Protein AF-A0A3C1F199-F1 (afdb_monomer_lite)

Foldseek 3Di:
DDDDDPVRLQVVQWDADDPVLQVVQVVLVCFFLPPVVRDTDRQWTWGADPNQIKIKGADPFDIDIDSDSVVRSVCSVPPHVVVD

Radius of gyration: 12.73 Å; chains: 1; bounding box: 33×26×31 Å

Secondary structure (DSSP, 8-state):
-----HHHHHHHTEEPPPHHHHHHHHHTT-EES-SGGG--EESEEEEEETTEEEEEEE-SS-EEEESSHHHHHHHHHHTGGGG-

Sequence (84 aa):
MAKKSHFQVLKENKKPLSKAERDVVMKAKAVWHHGPNGEKTPAVWKSEINGKPVYVTNTHRAYQDAPTVKGAISKFHKTIKGTA

Structure (mmCIF, N/CA/C/O backbone):
data_AF-A0A3C1F199-F1
#
_entry.id   AF-A0A3C1F199-F1
#
loop_
_atom_site.group_PDB
_atom_site.id
_atom_site.type_symbol
_atom_site.label_atom_id
_atom_site.label_alt_id
_atom_site.label_comp_id
_atom_site.label_asym_id
_atom_site.label_entity_id
_atom_site.label_seq_id
_atom_site.pdbx_PDB_ins_code
_atom_site.Cartn_x
_atom_site.Cartn_y
_atom_site.Cartn_z
_atom_site.occupancy
_atom_site.B_iso_or_equiv
_atom_site.auth_seq_id
_atom_site.auth_comp_id
_atom_site.auth_asym_id
_atom_site.auth_atom_id
_atom_site.pdbx_PDB_model_num
ATOM 1 N N . MET A 1 1 ? -17.397 20.083 16.768 1.00 53.00 1 MET A N 1
ATOM 2 C CA . MET A 1 1 ? -16.151 19.718 16.051 1.00 53.00 1 MET A CA 1
ATOM 3 C C . MET A 1 1 ? -16.526 19.202 14.670 1.00 53.00 1 MET A C 1
ATOM 5 O O . MET A 1 1 ? -17.436 18.387 14.587 1.00 53.00 1 MET A O 1
ATOM 9 N N . ALA A 1 2 ? -15.894 19.685 13.597 1.00 68.50 2 ALA A N 1
ATOM 10 C CA . ALA A 1 2 ? -16.165 19.181 12.249 1.00 68.50 2 ALA A CA 1
ATOM 11 C C . ALA A 1 2 ? -15.725 17.710 12.130 1.00 68.50 2 ALA A C 1
ATOM 13 O O . ALA A 1 2 ? -14.640 17.341 12.584 1.00 68.50 2 ALA A O 1
ATOM 14 N N . LYS A 1 3 ? -16.575 16.862 11.541 1.00 86.31 3 LYS A N 1
ATOM 15 C CA . LYS A 1 3 ? -16.276 15.442 11.328 1.00 86.31 3 LYS A CA 1
ATOM 16 C C . LYS A 1 3 ? -15.172 15.320 10.273 1.00 86.31 3 LYS A C 1
ATOM 18 O O . LYS A 1 3 ? -15.373 15.709 9.126 1.00 86.31 3 LYS A O 1
ATOM 23 N N . LYS A 1 4 ? -14.008 14.795 10.663 1.00 91.62 4 LYS A N 1
ATOM 24 C CA . LYS A 1 4 ? -12.893 14.541 9.738 1.00 91.62 4 LYS A CA 1
ATOM 25 C C . LYS A 1 4 ? -13.286 13.469 8.720 1.00 91.62 4 LYS A C 1
ATOM 27 O O . LYS A 1 4 ? -13.967 12.501 9.060 1.00 91.62 4 LYS A O 1
ATOM 32 N N . SER A 1 5 ? -12.834 13.627 7.480 1.00 95.19 5 SER A N 1
ATOM 33 C CA . SER A 1 5 ? -12.955 12.578 6.464 1.00 95.19 5 SER A CA 1
ATOM 34 C C . SER A 1 5 ? -12.077 11.376 6.816 1.00 95.19 5 SER A C 1
ATOM 36 O O . SER A 1 5 ? -11.045 11.515 7.478 1.00 95.19 5 SER A O 1
ATOM 38 N N . HIS A 1 6 ? -12.443 10.196 6.311 1.00 94.75 6 HIS A N 1
ATOM 39 C CA . HIS A 1 6 ? -11.657 8.970 6.499 1.00 94.75 6 HIS A CA 1
ATOM 40 C C . HIS A 1 6 ? -10.192 9.151 6.074 1.00 94.75 6 HIS A C 1
ATOM 42 O O . HIS A 1 6 ? -9.269 8.804 6.804 1.00 94.75 6 HIS A O 1
ATOM 48 N N . PHE A 1 7 ? -9.957 9.796 4.930 1.00 95.69 7 PHE A N 1
ATOM 49 C CA . PHE A 1 7 ? -8.604 10.049 4.438 1.00 95.69 7 PHE A CA 1
ATOM 50 C C . PHE A 1 7 ? -7.794 11.005 5.325 1.00 95.69 7 PHE A C 1
ATOM 52 O O . PHE A 1 7 ? -6.591 10.805 5.499 1.00 95.69 7 PHE A O 1
ATOM 59 N N . GLN A 1 8 ? -8.433 12.027 5.906 1.00 95.94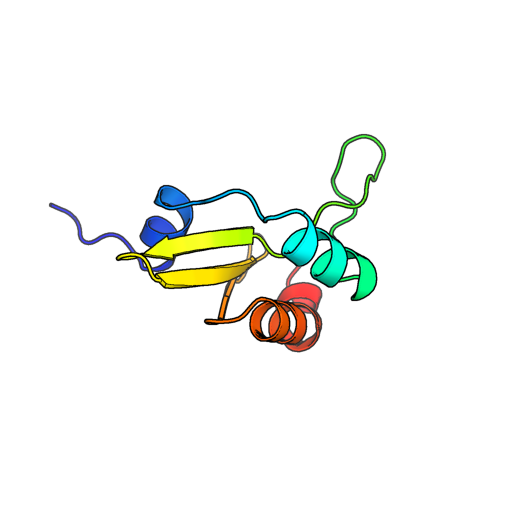 8 GLN A N 1
ATOM 60 C CA . GLN A 1 8 ? -7.777 12.915 6.873 1.00 95.94 8 GLN A CA 1
ATOM 61 C C . GLN A 1 8 ? -7.363 12.143 8.126 1.00 95.94 8 GLN A C 1
ATOM 63 O O . GLN A 1 8 ? -6.215 12.256 8.547 1.00 95.94 8 GLN A O 1
ATOM 68 N N . VAL A 1 9 ? -8.248 11.293 8.654 1.00 96.06 9 VAL A N 1
ATOM 69 C CA . VAL A 1 9 ? -7.939 10.429 9.802 1.00 96.06 9 VAL A CA 1
ATOM 70 C C . VAL A 1 9 ? -6.737 9.527 9.500 1.00 96.06 9 VAL A C 1
ATOM 72 O O . VAL A 1 9 ? -5.811 9.442 10.306 1.00 96.06 9 VAL A O 1
ATOM 75 N N . LEU A 1 10 ? -6.689 8.912 8.314 1.00 96.75 10 LEU A N 1
ATOM 76 C CA . LEU A 1 10 ? -5.555 8.078 7.906 1.00 96.75 10 LEU A CA 1
ATOM 77 C C . LEU A 1 10 ? -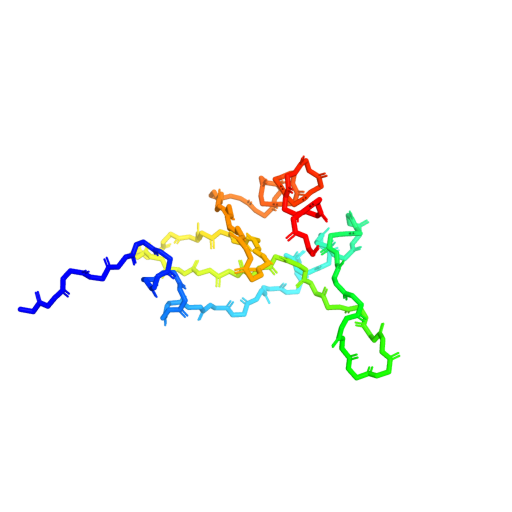4.244 8.874 7.811 1.00 96.75 10 LEU A C 1
ATOM 79 O O . LEU A 1 10 ? -3.196 8.383 8.234 1.00 96.75 10 LEU A O 1
ATOM 83 N N . LYS A 1 11 ? -4.291 10.095 7.262 1.00 95.94 11 LYS A N 1
ATOM 84 C CA . LYS A 1 11 ? -3.120 10.976 7.126 1.00 95.94 11 LYS A CA 1
ATOM 85 C C . LYS A 1 11 ? -2.549 11.411 8.473 1.00 95.94 11 LYS A C 1
ATOM 87 O O . LYS A 1 11 ? -1.331 11.435 8.616 1.00 95.94 11 LYS A O 1
ATOM 92 N N . GLU A 1 12 ? -3.407 11.750 9.428 1.00 96.06 12 GLU A N 1
ATOM 93 C CA . GLU A 1 12 ? -2.994 12.184 10.767 1.00 96.06 12 GLU A CA 1
ATOM 94 C C . GLU A 1 12 ? -2.347 11.052 11.572 1.00 96.06 12 GLU A C 1
ATOM 96 O O . GLU A 1 12 ? -1.438 11.296 12.357 1.00 96.06 12 GLU A O 1
ATOM 101 N N . ASN A 1 13 ? -2.756 9.806 11.329 1.00 96.88 13 ASN A N 1
ATOM 102 C CA . ASN A 1 13 ? -2.252 8.627 12.036 1.00 96.88 13 ASN A CA 1
ATOM 103 C C . ASN A 1 13 ? -1.168 7.868 11.252 1.00 96.88 13 ASN A C 1
ATOM 105 O O . ASN A 1 13 ? -0.991 6.659 11.423 1.00 96.88 13 ASN A O 1
ATOM 109 N N . LYS A 1 14 ? -0.448 8.556 10.356 1.00 97.00 14 LYS A N 1
ATOM 110 C CA . LYS A 1 14 ? 0.623 7.946 9.562 1.00 97.00 14 LYS A CA 1
ATOM 111 C C . LYS A 1 14 ? 1.709 7.343 10.448 1.00 97.00 14 LYS A C 1
ATOM 113 O O . LYS A 1 14 ? 2.189 7.959 11.396 1.00 97.00 14 LYS A O 1
ATOM 118 N N . LYS A 1 15 ? 2.149 6.147 10.069 1.00 96.88 15 LYS A N 1
ATOM 119 C CA . LYS A 1 15 ? 3.277 5.437 10.666 1.00 96.88 15 LYS A CA 1
ATOM 120 C C . LYS A 1 15 ? 4.285 5.066 9.577 1.00 96.88 15 LYS A C 1
ATOM 122 O O . LYS A 1 15 ? 3.887 4.800 8.437 1.00 96.88 15 LYS A O 1
ATOM 127 N N . PRO A 1 16 ? 5.588 5.041 9.898 1.00 96.19 16 PRO A N 1
ATOM 128 C CA . PRO A 1 16 ? 6.582 4.524 8.972 1.00 96.19 16 PRO A CA 1
ATOM 129 C C . PRO A 1 16 ? 6.297 3.049 8.667 1.00 96.19 16 PRO A C 1
ATOM 131 O O . PRO A 1 16 ? 5.856 2.293 9.534 1.00 96.19 16 PRO A O 1
ATOM 134 N N . LEU A 1 17 ? 6.554 2.641 7.423 1.00 96.06 17 LEU A N 1
ATOM 135 C CA . LEU A 1 17 ? 6.591 1.221 7.084 1.00 96.06 17 LEU A CA 1
ATOM 136 C C . LEU A 1 17 ? 7.764 0.566 7.811 1.00 96.06 17 LEU A C 1
ATOM 138 O O . LEU A 1 17 ? 8.861 1.129 7.864 1.00 96.06 17 LEU A O 1
ATOM 142 N N . SER A 1 18 ? 7.555 -0.648 8.309 1.00 96.69 18 SER A N 1
ATOM 143 C CA . SER A 1 18 ? 8.663 -1.488 8.751 1.00 96.69 18 SER A CA 1
ATOM 144 C C . SER A 1 18 ? 9.558 -1.849 7.562 1.00 96.69 18 SER A C 1
ATOM 146 O O . SER A 1 18 ? 9.140 -1.789 6.400 1.00 96.69 18 SER A O 1
ATOM 148 N N . LYS A 1 19 ? 10.794 -2.278 7.839 1.00 97.00 19 LYS A N 1
ATOM 149 C CA . LYS A 1 19 ? 11.720 -2.721 6.789 1.00 97.00 19 LYS A CA 1
ATOM 150 C C . LYS A 1 19 ? 11.106 -3.826 5.919 1.00 97.00 19 LYS A C 1
ATOM 152 O O . LYS A 1 19 ? 11.142 -3.727 4.700 1.00 97.00 19 LYS A O 1
ATOM 157 N N . ALA A 1 20 ? 10.472 -4.823 6.538 1.00 96.75 20 ALA A N 1
ATOM 158 C CA . ALA A 1 20 ? 9.831 -5.923 5.821 1.00 96.75 20 ALA A CA 1
ATOM 159 C C . ALA A 1 20 ? 8.663 -5.447 4.938 1.00 96.75 20 ALA A C 1
ATOM 161 O O . ALA A 1 20 ? 8.542 -5.869 3.790 1.00 96.75 20 ALA A O 1
ATOM 162 N N . GLU A 1 21 ? 7.818 -4.540 5.439 1.00 97.31 21 GLU A N 1
ATOM 163 C CA . GLU A 1 21 ? 6.716 -3.969 4.653 1.00 97.31 21 GLU A CA 1
ATOM 164 C C . GLU A 1 21 ? 7.249 -3.164 3.462 1.00 97.31 21 GLU A C 1
ATOM 166 O O . GLU A 1 21 ? 6.764 -3.321 2.340 1.00 97.31 21 GLU A O 1
ATOM 171 N N . ARG A 1 22 ? 8.280 -2.340 3.691 1.00 96.56 22 ARG A N 1
ATOM 172 C CA . ARG A 1 22 ? 8.946 -1.570 2.639 1.00 96.56 22 ARG A CA 1
ATOM 173 C C . ARG A 1 22 ? 9.549 -2.492 1.582 1.00 96.56 22 ARG A C 1
ATOM 175 O O . ARG A 1 22 ? 9.282 -2.287 0.402 1.00 96.56 22 ARG A O 1
ATOM 182 N N . ASP A 1 23 ? 10.283 -3.526 1.985 1.00 96.56 23 ASP A N 1
ATOM 183 C CA . ASP A 1 23 ? 10.906 -4.491 1.071 1.00 96.56 23 ASP A CA 1
ATOM 184 C C . ASP A 1 23 ? 9.849 -5.177 0.181 1.00 96.56 23 ASP A C 1
ATOM 186 O O . ASP A 1 23 ? 10.049 -5.324 -1.026 1.00 96.56 23 ASP A O 1
ATOM 190 N N . VAL A 1 24 ? 8.673 -5.509 0.732 1.00 97.62 24 VAL A N 1
ATOM 191 C CA . VAL A 1 24 ? 7.544 -6.074 -0.032 1.00 97.62 24 VAL A CA 1
ATOM 192 C C . VAL A 1 24 ? 7.001 -5.086 -1.072 1.00 97.62 24 VAL A C 1
ATOM 194 O O . VAL A 1 24 ? 6.783 -5.475 -2.222 1.00 97.62 24 VAL A O 1
ATOM 197 N N . VAL A 1 25 ? 6.808 -3.815 -0.706 1.00 97.62 25 VAL A N 1
ATOM 198 C CA . VAL A 1 25 ? 6.329 -2.765 -1.628 1.00 97.62 25 VAL A CA 1
ATOM 199 C C . VAL A 1 25 ? 7.326 -2.536 -2.767 1.00 97.62 25 VAL A C 1
ATOM 201 O O . VAL A 1 25 ? 6.939 -2.512 -3.940 1.00 97.62 25 VAL A O 1
ATOM 204 N N . MET A 1 26 ? 8.614 -2.432 -2.432 1.00 96.62 26 MET A N 1
ATOM 205 C CA . MET A 1 26 ? 9.688 -2.215 -3.403 1.00 96.62 26 MET A CA 1
ATOM 206 C C . MET A 1 26 ? 9.834 -3.414 -4.351 1.00 96.62 26 MET A C 1
ATOM 208 O O . MET A 1 26 ? 9.883 -3.227 -5.568 1.00 96.62 26 MET A O 1
ATOM 212 N N . LYS A 1 27 ? 9.818 -4.651 -3.827 1.00 96.88 27 LYS A N 1
ATOM 213 C CA . LYS A 1 27 ? 9.877 -5.887 -4.632 1.00 96.88 27 LYS A CA 1
ATOM 214 C C . LYS A 1 27 ? 8.689 -6.009 -5.588 1.00 96.88 27 LYS A C 1
ATOM 216 O O . LYS A 1 27 ? 8.856 -6.448 -6.722 1.00 96.88 27 LYS A O 1
ATOM 221 N N . ALA A 1 28 ? 7.504 -5.571 -5.162 1.00 97.31 28 ALA A N 1
ATOM 222 C CA . ALA A 1 28 ? 6.299 -5.557 -5.988 1.00 97.31 28 ALA A CA 1
ATOM 223 C C . ALA A 1 28 ? 6.249 -4.401 -7.006 1.00 97.31 28 ALA A C 1
ATOM 225 O O . ALA A 1 28 ? 5.238 -4.242 -7.693 1.00 97.31 28 ALA A O 1
ATOM 226 N N . LYS A 1 29 ? 7.303 -3.574 -7.096 1.00 96.56 29 LYS A N 1
ATOM 227 C CA . LYS A 1 29 ? 7.375 -2.387 -7.966 1.00 96.56 29 LYS A CA 1
ATOM 228 C C . LYS A 1 29 ? 6.202 -1.416 -7.755 1.00 96.56 29 LYS A C 1
ATOM 230 O O . LYS A 1 29 ? 5.813 -0.701 -8.677 1.00 96.56 29 LYS A O 1
ATOM 235 N N . ALA A 1 30 ? 5.632 -1.387 -6.549 1.00 96.81 30 ALA A N 1
ATOM 236 C CA . ALA A 1 30 ? 4.603 -0.427 -6.164 1.00 96.81 30 ALA A CA 1
ATOM 237 C C . ALA A 1 30 ? 5.276 0.861 -5.674 1.00 96.81 30 ALA A C 1
ATOM 239 O O . ALA A 1 30 ? 5.317 1.147 -4.478 1.00 96.81 30 ALA A O 1
ATOM 240 N N . VAL A 1 31 ? 5.884 1.595 -6.607 1.00 96.56 31 VAL A N 1
ATOM 241 C CA . VAL A 1 31 ? 6.752 2.745 -6.322 1.00 96.56 31 VAL A CA 1
ATOM 242 C C . VAL A 1 31 ? 6.394 3.953 -7.179 1.00 96.56 31 VAL A C 1
ATOM 244 O O . VAL A 1 31 ? 5.964 3.807 -8.324 1.00 96.56 31 VAL A O 1
ATOM 247 N N . TRP A 1 32 ? 6.635 5.140 -6.633 1.00 93.62 32 TRP A N 1
ATOM 248 C CA . TRP A 1 32 ? 6.647 6.403 -7.362 1.00 93.62 32 TRP A CA 1
ATOM 249 C C . TRP A 1 32 ? 8.088 6.834 -7.636 1.00 93.62 32 TRP A C 1
ATOM 251 O O . TRP A 1 32 ? 8.968 6.599 -6.811 1.00 93.62 32 TRP A O 1
ATOM 261 N N . HIS A 1 33 ? 8.327 7.490 -8.771 1.00 90.69 33 HIS A N 1
ATOM 262 C CA . HIS A 1 33 ? 9.651 7.990 -9.177 1.00 90.69 33 HIS A CA 1
ATOM 263 C C . HIS A 1 33 ? 9.734 9.511 -8.994 1.00 90.69 33 HIS A C 1
ATOM 265 O O . HIS A 1 33 ? 10.206 10.229 -9.866 1.00 90.69 33 HIS A O 1
ATOM 271 N N . HIS A 1 34 ? 9.160 10.012 -7.896 1.00 82.06 34 HIS A N 1
ATOM 272 C CA . HIS A 1 34 ? 9.062 11.448 -7.599 1.00 82.06 34 HIS A CA 1
ATOM 273 C C . HIS A 1 34 ? 10.002 11.868 -6.457 1.00 82.06 34 HIS A C 1
ATOM 275 O O . HIS A 1 34 ? 9.884 12.978 -5.944 1.00 82.06 34 HIS A O 1
ATOM 281 N N . GLY A 1 35 ? 10.893 10.977 -6.004 1.00 76.31 35 GLY A N 1
ATOM 282 C CA . GLY A 1 35 ? 11.944 11.360 -5.065 1.00 76.31 35 GLY A CA 1
ATOM 283 C C . GLY A 1 35 ? 12.955 12.316 -5.714 1.00 76.31 35 GLY A C 1
ATOM 284 O O . GLY A 1 35 ? 12.951 12.464 -6.942 1.00 76.31 35 GLY A O 1
ATOM 285 N N . PRO A 1 36 ? 13.841 12.946 -4.919 1.00 82.19 36 PRO A N 1
ATOM 286 C CA . PRO A 1 36 ? 14.980 13.690 -5.452 1.00 82.19 36 PRO A CA 1
ATOM 287 C C . PRO A 1 36 ? 15.699 12.846 -6.512 1.00 82.19 36 PRO A C 1
ATOM 289 O O . PRO A 1 36 ? 15.922 11.657 -6.304 1.00 82.19 36 PRO A O 1
ATOM 292 N N . ASN A 1 37 ? 15.988 13.422 -7.679 1.00 86.44 37 ASN A N 1
ATOM 293 C CA . ASN A 1 37 ? 16.630 12.723 -8.804 1.00 86.44 37 ASN A CA 1
ATOM 294 C C . ASN A 1 37 ? 15.872 11.488 -9.345 1.00 86.44 37 ASN A C 1
ATOM 296 O O . ASN A 1 37 ? 16.481 10.587 -9.920 1.00 86.44 37 ASN A O 1
ATOM 300 N N . GLY A 1 38 ? 14.547 11.419 -9.176 1.00 84.12 38 GLY A N 1
ATOM 301 C CA . GLY A 1 38 ? 13.741 10.298 -9.673 1.00 84.12 38 GLY A CA 1
ATOM 302 C C . GLY A 1 38 ? 13.825 9.042 -8.802 1.00 84.12 38 GLY A C 1
ATOM 303 O O . GLY A 1 38 ? 13.46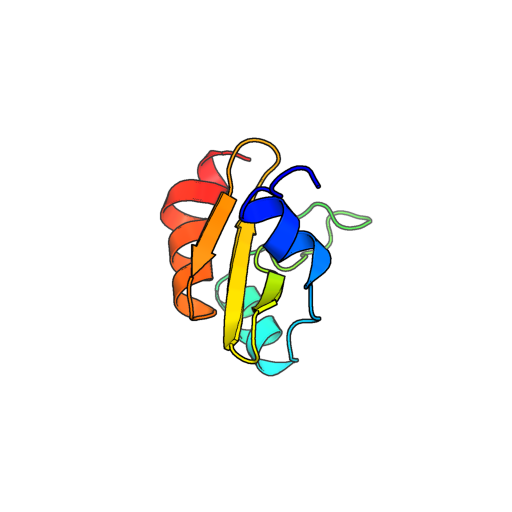6 7.947 -9.248 1.00 84.12 38 GLY A O 1
ATOM 304 N N . GLU A 1 39 ? 14.289 9.182 -7.556 1.00 89.81 39 GLU A N 1
ATOM 305 C CA . GLU A 1 39 ? 14.386 8.070 -6.619 1.00 89.81 39 GLU A CA 1
ATOM 306 C C . GLU A 1 39 ? 13.043 7.358 -6.410 1.00 89.81 39 GLU A C 1
ATOM 308 O O . GLU A 1 39 ? 11.969 7.965 -6.297 1.00 89.81 39 GLU A O 1
ATOM 313 N N . LYS A 1 40 ? 13.127 6.025 -6.323 1.00 92.62 40 LYS A N 1
ATOM 314 C CA . LYS A 1 40 ? 11.980 5.155 -6.072 1.00 92.62 40 LYS A CA 1
ATOM 315 C C . LYS A 1 40 ? 11.539 5.290 -4.625 1.00 92.62 40 LYS A C 1
ATOM 317 O O . LYS A 1 40 ? 12.223 4.847 -3.702 1.00 92.62 40 LYS A O 1
ATOM 322 N N . THR A 1 41 ? 10.340 5.813 -4.443 1.00 92.81 41 THR A N 1
ATOM 323 C CA . THR A 1 41 ? 9.678 5.904 -3.145 1.00 92.81 41 THR A CA 1
ATOM 324 C C . THR A 1 41 ? 8.511 4.917 -3.084 1.00 92.81 41 THR A C 1
ATOM 326 O O . THR A 1 41 ? 7.832 4.711 -4.092 1.00 92.81 41 THR A O 1
ATOM 329 N N . PRO A 1 42 ? 8.258 4.266 -1.935 1.00 96.06 42 PRO A N 1
ATOM 330 C CA . PRO A 1 42 ? 7.097 3.394 -1.774 1.00 96.06 42 PRO A CA 1
ATOM 331 C C . PRO A 1 42 ? 5.789 4.135 -2.097 1.00 96.06 42 PRO A C 1
ATOM 333 O O . PRO A 1 42 ? 5.513 5.186 -1.525 1.00 96.06 42 PRO A O 1
ATOM 336 N N . ALA A 1 43 ? 4.956 3.571 -2.978 1.00 96.69 43 ALA A N 1
ATOM 337 C CA . ALA A 1 43 ? 3.640 4.134 -3.312 1.00 96.69 43 ALA A CA 1
ATOM 338 C C . ALA A 1 43 ? 2.550 3.795 -2.280 1.00 96.69 43 ALA A C 1
ATOM 340 O O . ALA A 1 43 ? 1.411 4.263 -2.379 1.00 96.69 43 ALA A O 1
ATOM 341 N N . VAL A 1 44 ? 2.900 2.953 -1.308 1.00 97.62 44 VAL A N 1
ATOM 342 C CA . VAL A 1 44 ? 2.069 2.568 -0.171 1.00 97.62 44 VAL A CA 1
ATOM 343 C C . VAL A 1 44 ? 2.655 3.201 1.083 1.00 97.62 44 VAL A C 1
ATOM 345 O O . VAL A 1 44 ? 3.866 3.173 1.290 1.00 97.62 44 VAL A O 1
ATOM 348 N N . T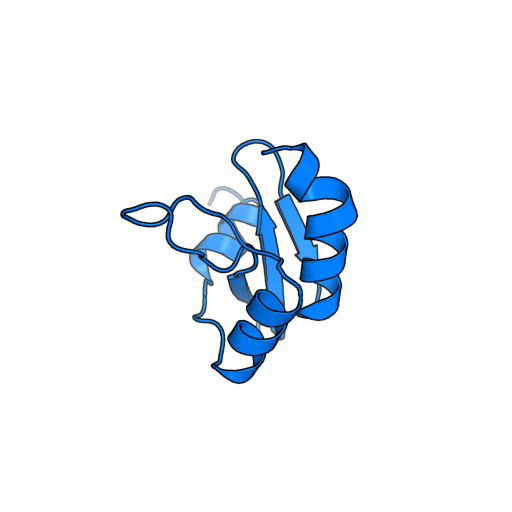RP A 1 45 ? 1.795 3.728 1.943 1.00 97.50 45 TRP A N 1
ATOM 349 C CA . TRP A 1 45 ? 2.142 4.169 3.288 1.00 97.50 45 TRP A CA 1
ATOM 350 C C . TRP A 1 45 ? 1.207 3.529 4.312 1.00 97.50 45 TRP A C 1
ATOM 352 O O . TRP A 1 45 ? 0.157 2.991 3.963 1.00 97.50 45 TRP A O 1
ATOM 362 N N . LYS A 1 46 ? 1.611 3.547 5.581 1.00 98.00 46 LYS A N 1
ATOM 363 C CA . LYS A 1 46 ? 0.884 2.913 6.680 1.00 98.00 46 LYS A CA 1
ATOM 364 C C . LYS A 1 46 ? 0.260 3.964 7.585 1.00 98.00 46 LYS A C 1
ATOM 366 O O . LYS A 1 46 ? 0.832 5.027 7.815 1.00 98.00 46 LYS A O 1
ATOM 371 N N . SER A 1 47 ? -0.914 3.645 8.092 1.00 97.62 47 SER A N 1
ATOM 372 C CA . SER A 1 47 ? -1.605 4.332 9.171 1.00 97.62 47 SER A CA 1
ATOM 373 C C . SER A 1 47 ? -1.929 3.314 10.258 1.00 97.62 47 SER A C 1
ATOM 375 O O . SER A 1 47 ? -2.011 2.116 9.973 1.00 97.62 47 SER A O 1
ATOM 377 N N . GLU A 1 48 ? -2.113 3.764 11.489 1.00 96.94 48 GLU A N 1
ATOM 378 C CA . GLU A 1 48 ? -2.566 2.908 12.584 1.00 96.94 48 GLU A CA 1
ATOM 379 C C . GLU A 1 48 ? -3.782 3.531 13.257 1.00 96.94 48 GLU A C 1
ATOM 381 O O . GLU A 1 48 ? -3.693 4.612 13.830 1.00 96.94 48 GLU A O 1
ATOM 386 N N . ILE A 1 49 ? -4.920 2.844 13.181 1.00 94.00 49 ILE A N 1
ATOM 387 C CA . ILE A 1 49 ? -6.183 3.302 13.760 1.00 94.00 49 ILE A CA 1
ATOM 388 C C . ILE A 1 49 ? -6.599 2.289 14.818 1.00 94.00 49 ILE A C 1
ATOM 390 O O . ILE A 1 49 ? -6.849 1.128 14.498 1.00 94.00 49 ILE A O 1
ATOM 394 N N . ASN A 1 50 ? -6.669 2.716 16.081 1.00 92.12 50 ASN A N 1
ATOM 395 C CA . ASN A 1 50 ? -7.039 1.857 17.213 1.00 92.12 50 ASN A CA 1
ATOM 396 C C . ASN A 1 50 ? -6.184 0.574 17.295 1.00 92.12 50 ASN A C 1
ATOM 398 O O . ASN A 1 50 ? -6.714 -0.527 17.442 1.00 92.12 50 ASN A O 1
ATOM 402 N N . GLY A 1 51 ? -4.866 0.704 17.102 1.00 93.25 51 GLY A N 1
ATOM 403 C CA . GLY A 1 51 ? -3.917 -0.417 17.112 1.00 93.25 51 GLY A CA 1
ATOM 404 C C . GLY A 1 51 ? -3.979 -1.330 15.881 1.00 93.25 51 GLY A C 1
ATOM 405 O O . GLY A 1 51 ? -3.258 -2.324 15.818 1.00 93.25 51 GLY A O 1
ATOM 406 N N . LYS A 1 52 ? -4.826 -1.023 14.887 1.00 95.12 52 LYS A N 1
ATOM 407 C CA . LYS A 1 52 ? -4.941 -1.804 13.649 1.00 95.12 52 LYS A CA 1
ATOM 408 C C . LYS A 1 52 ? -4.228 -1.098 12.495 1.00 95.12 52 LYS A C 1
ATOM 410 O O . LYS A 1 52 ? -4.505 0.078 12.242 1.00 95.12 52 LYS A O 1
ATOM 415 N N . PRO A 1 53 ? -3.346 -1.796 11.757 1.00 97.31 53 PRO A N 1
ATOM 416 C CA . PRO A 1 53 ? -2.678 -1.209 10.610 1.00 97.31 53 PRO A CA 1
ATOM 417 C C . PRO A 1 53 ? -3.650 -1.052 9.437 1.00 97.31 53 PRO A C 1
ATOM 419 O O . PRO A 1 53 ? -4.400 -1.966 9.095 1.00 97.31 53 PRO A O 1
ATOM 422 N N . VAL A 1 54 ? -3.587 0.102 8.783 1.00 98.25 54 VAL A N 1
ATOM 423 C CA . VAL A 1 54 ? -4.268 0.384 7.520 1.00 98.25 54 VAL A CA 1
ATOM 424 C C . VAL A 1 54 ? -3.222 0.853 6.519 1.00 98.25 54 VAL A C 1
ATOM 426 O O . VAL A 1 54 ? -2.482 1.801 6.772 1.00 98.25 54 VAL A O 1
ATOM 429 N N . TYR A 1 55 ? -3.142 0.186 5.376 1.00 98.44 55 TYR A N 1
ATOM 430 C CA . TYR A 1 55 ? -2.201 0.513 4.312 1.00 98.44 55 TYR A CA 1
ATOM 431 C C . TYR A 1 55 ? -2.924 1.286 3.230 1.00 98.44 55 TYR A C 1
ATOM 433 O O . TYR A 1 55 ? -3.992 0.881 2.783 1.00 98.44 55 TYR A O 1
ATOM 441 N N . VAL A 1 56 ? -2.335 2.387 2.794 1.00 98.25 56 VAL A N 1
ATOM 442 C CA . VAL A 1 56 ? -2.973 3.342 1.898 1.00 98.25 56 VAL A CA 1
ATOM 443 C C . VAL A 1 56 ? -2.071 3.585 0.704 1.00 98.25 56 VAL A C 1
ATOM 445 O O . VAL A 1 56 ? -0.855 3.697 0.841 1.00 98.25 56 VAL A O 1
ATOM 448 N N . THR A 1 57 ? -2.672 3.684 -0.473 1.00 98.06 57 THR A N 1
ATOM 449 C CA . THR A 1 57 ? -2.021 4.149 -1.695 1.00 98.06 57 THR A CA 1
ATOM 450 C C . THR A 1 57 ? -2.864 5.255 -2.315 1.00 98.06 57 THR A C 1
ATOM 452 O O . THR A 1 57 ? -4.095 5.209 -2.270 1.00 98.06 57 THR A O 1
ATOM 455 N N . ASN A 1 58 ? -2.221 6.302 -2.826 1.00 96.69 58 ASN A N 1
ATOM 456 C CA . ASN A 1 58 ? -2.936 7.461 -3.344 1.00 96.69 58 ASN A CA 1
ATOM 457 C C . ASN A 1 58 ? -2.129 8.249 -4.377 1.00 96.69 58 ASN A C 1
ATOM 459 O O . ASN A 1 58 ? -0.899 8.199 -4.397 1.00 96.69 58 ASN A O 1
ATOM 463 N N . THR A 1 59 ? -2.857 9.038 -5.159 1.00 94.38 59 THR A N 1
ATOM 464 C CA . THR A 1 59 ? -2.363 10.166 -5.957 1.00 94.38 59 THR A CA 1
ATOM 465 C C . THR A 1 59 ? -3.013 11.451 -5.434 1.00 94.38 59 THR A C 1
ATOM 467 O O . THR A 1 59 ? -3.595 11.462 -4.343 1.00 94.38 59 THR A O 1
ATOM 470 N N . HIS A 1 60 ? -2.906 12.551 -6.184 1.00 91.00 60 HIS A N 1
ATOM 471 C CA . HIS A 1 60 ? -3.663 13.771 -5.904 1.00 91.00 60 HIS A CA 1
ATOM 472 C C . HIS A 1 60 ? -5.160 13.637 -6.256 1.00 91.00 60 HIS A C 1
ATOM 474 O O . HIS A 1 60 ? -5.962 14.400 -5.729 1.00 91.00 60 HIS A O 1
ATOM 480 N N . ARG A 1 61 ? -5.541 12.668 -7.108 1.00 94.38 61 ARG A N 1
ATOM 481 C CA . ARG A 1 61 ? -6.918 12.488 -7.616 1.00 94.38 61 ARG A CA 1
ATOM 482 C C . ARG A 1 61 ? -7.714 11.431 -6.859 1.00 94.38 61 ARG A C 1
ATOM 484 O O . ARG A 1 61 ? -8.921 11.575 -6.705 1.00 94.38 61 ARG A O 1
ATOM 491 N N . ALA A 1 62 ? -7.057 10.362 -6.412 1.00 96.25 62 ALA A N 1
ATOM 492 C CA . ALA A 1 62 ? -7.728 9.223 -5.793 1.00 96.25 62 ALA A CA 1
ATOM 493 C C . ALA A 1 62 ? -6.881 8.576 -4.692 1.00 96.25 62 ALA A C 1
ATOM 495 O O . ALA A 1 62 ? -5.653 8.681 -4.677 1.00 96.25 62 ALA A O 1
ATOM 496 N N . TYR A 1 63 ? -7.545 7.858 -3.786 1.00 97.75 63 TYR A N 1
ATOM 497 C CA . TYR A 1 63 ? -6.897 7.003 -2.796 1.00 97.75 63 TYR A CA 1
ATOM 498 C C . TYR A 1 63 ? -7.658 5.688 -2.622 1.00 97.75 63 TYR A C 1
ATOM 500 O O . TYR A 1 63 ? -8.847 5.586 -2.915 1.00 97.75 63 TYR A O 1
ATOM 508 N N . GLN A 1 64 ? -6.943 4.678 -2.146 1.00 97.88 64 GLN A N 1
ATOM 509 C CA . GLN A 1 64 ? -7.470 3.371 -1.785 1.00 97.88 64 GLN A CA 1
ATOM 510 C C . GLN A 1 64 ? -6.727 2.874 -0.543 1.00 97.88 64 GLN A C 1
ATOM 512 O O . GLN A 1 64 ? -5.513 3.055 -0.432 1.00 97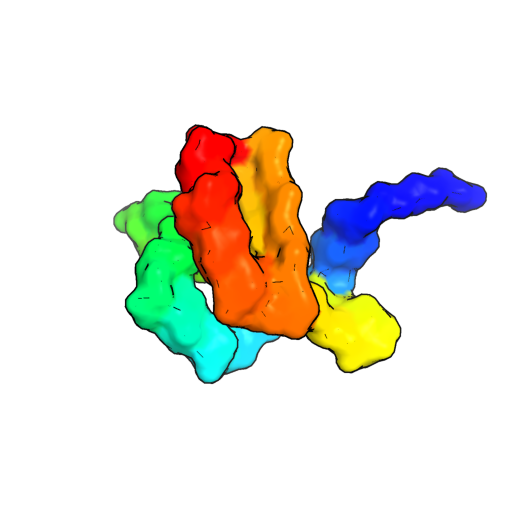.88 64 GLN A O 1
ATOM 517 N N . ASP A 1 65 ? -7.434 2.217 0.371 1.00 97.88 65 ASP A N 1
ATOM 518 C CA . ASP A 1 65 ? -6.872 1.624 1.583 1.00 97.88 65 ASP A CA 1
ATOM 519 C C . ASP A 1 65 ? -7.122 0.111 1.668 1.00 97.88 65 ASP A C 1
ATOM 521 O O . ASP A 1 65 ? -7.956 -0.452 0.958 1.00 97.88 65 ASP A O 1
ATOM 525 N N . ALA A 1 66 ? -6.348 -0.593 2.485 1.00 97.88 66 ALA A N 1
ATOM 526 C CA . ALA A 1 66 ? -6.486 -2.026 2.707 1.00 97.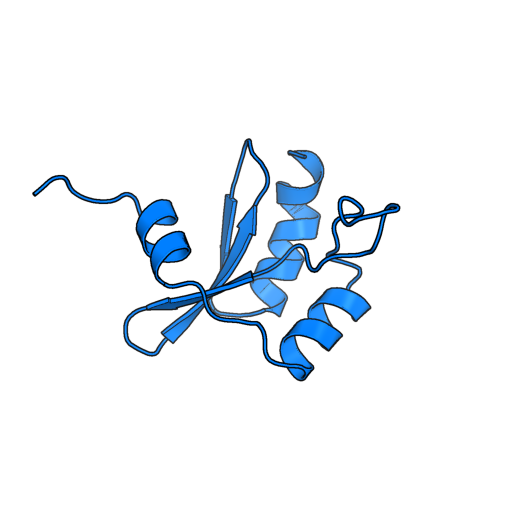88 66 ALA A CA 1
ATOM 527 C C . ALA A 1 66 ? -5.936 -2.426 4.086 1.00 97.88 66 ALA A C 1
ATOM 529 O O . ALA A 1 66 ? -4.989 -1.804 4.570 1.00 97.88 66 ALA A O 1
ATOM 530 N N . PRO A 1 67 ? -6.443 -3.512 4.697 1.00 97.25 67 PRO A N 1
ATOM 531 C CA . PRO A 1 67 ? -5.931 -4.005 5.979 1.00 97.25 67 PRO A CA 1
ATOM 532 C C . PRO A 1 67 ? -4.555 -4.682 5.866 1.00 97.25 67 PRO A C 1
ATOM 534 O O . PRO A 1 67 ? -3.924 -4.974 6.875 1.00 97.25 67 PRO A O 1
ATOM 537 N N . THR A 1 68 ? -4.068 -4.956 4.649 1.00 97.88 68 THR A N 1
ATOM 538 C CA . THR A 1 68 ? -2.765 -5.598 4.417 1.00 97.88 68 THR A CA 1
ATOM 539 C C . THR A 1 68 ? -1.946 -4.851 3.371 1.00 97.88 68 THR A C 1
ATOM 541 O O . THR A 1 68 ? -2.488 -4.288 2.415 1.00 97.88 68 THR A O 1
ATOM 544 N N . VAL A 1 69 ? -0.616 -4.917 3.503 1.00 97.62 69 VAL A N 1
ATOM 545 C CA . VAL A 1 69 ? 0.318 -4.312 2.539 1.00 97.62 69 VAL A CA 1
ATOM 546 C C . VAL A 1 69 ? 0.111 -4.866 1.124 1.00 97.62 69 VAL A C 1
ATOM 548 O O . VAL A 1 69 ? 0.083 -4.108 0.158 1.00 97.62 69 VAL A O 1
ATOM 551 N N . LYS A 1 70 ? -0.136 -6.178 0.992 1.00 97.81 70 LYS A N 1
ATOM 552 C CA . LYS A 1 70 ? -0.415 -6.828 -0.300 1.00 97.81 70 LYS A CA 1
ATOM 553 C C . LYS A 1 70 ? -1.720 -6.324 -0.924 1.00 97.81 70 LYS A C 1
ATOM 555 O O . LYS A 1 70 ? -1.771 -6.119 -2.135 1.00 97.81 70 LYS A O 1
ATOM 560 N N . GLY A 1 71 ? -2.750 -6.088 -0.108 1.00 98.12 71 GLY A N 1
ATOM 561 C CA . GLY A 1 71 ? -4.008 -5.499 -0.563 1.00 98.12 71 GLY A CA 1
ATOM 562 C C . GLY A 1 71 ? -3.802 -4.101 -1.145 1.00 98.12 71 GLY A C 1
ATOM 563 O O . GLY A 1 71 ? -4.232 -3.837 -2.266 1.00 98.12 71 GLY A O 1
ATOM 564 N N . ALA A 1 72 ? -3.069 -3.235 -0.439 1.00 98.19 72 ALA A N 1
ATOM 565 C CA . ALA A 1 72 ? -2.766 -1.886 -0.920 1.00 98.19 72 ALA A CA 1
ATOM 566 C C . ALA A 1 72 ? -1.916 -1.904 -2.203 1.00 98.19 72 ALA A C 1
ATOM 568 O O . ALA A 1 72 ? -2.208 -1.164 -3.138 1.00 98.19 72 ALA A O 1
ATOM 569 N N . ILE A 1 73 ? -0.929 -2.804 -2.299 1.00 98.50 73 ILE A N 1
ATOM 570 C CA . ILE A 1 73 ? -0.137 -3.028 -3.523 1.00 98.50 73 ILE A CA 1
ATOM 571 C C . ILE A 1 73 ? -1.029 -3.447 -4.701 1.00 98.50 73 ILE A C 1
ATOM 573 O O . ILE A 1 73 ? -0.864 -2.947 -5.813 1.00 98.50 73 ILE A O 1
ATOM 577 N N . SER A 1 74 ? -1.988 -4.352 -4.480 1.00 98.38 74 SER A N 1
ATOM 578 C CA . SER A 1 74 ? -2.919 -4.774 -5.533 1.00 98.38 74 SER A CA 1
ATOM 579 C C . SER A 1 74 ? -3.768 -3.602 -6.028 1.00 98.38 74 SER A C 1
ATOM 581 O O . SER A 1 74 ? -3.870 -3.379 -7.233 1.00 98.38 74 SER A O 1
ATOM 583 N N . LYS A 1 75 ? -4.321 -2.805 -5.104 1.00 98.25 75 LYS A N 1
ATOM 584 C CA . LYS A 1 75 ? -5.108 -1.608 -5.434 1.00 98.25 75 LYS A CA 1
ATOM 585 C C . LYS A 1 75 ? -4.275 -0.525 -6.125 1.00 98.25 75 LYS A C 1
ATOM 587 O O . LYS A 1 75 ? -4.790 0.172 -7.001 1.00 98.25 75 LYS A O 1
ATOM 592 N N . PHE A 1 76 ? -2.989 -0.419 -5.783 1.00 97.88 76 PHE A N 1
ATOM 593 C CA . PHE A 1 76 ? -2.059 0.464 -6.477 1.00 97.88 76 PHE A CA 1
ATOM 594 C C . PHE A 1 76 ? -1.991 0.123 -7.965 1.00 97.88 76 PHE A C 1
ATOM 596 O O . PHE A 1 76 ? -2.312 0.966 -8.799 1.00 97.88 76 PHE A O 1
ATOM 603 N N . HIS A 1 77 ? -1.640 -1.122 -8.294 1.00 97.38 77 HIS A N 1
ATOM 604 C CA . HIS A 1 77 ? -1.466 -1.540 -9.688 1.00 97.38 77 HIS A CA 1
ATOM 605 C C . HIS A 1 77 ? -2.775 -1.560 -10.479 1.00 97.38 77 HIS A C 1
ATOM 607 O O . HIS A 1 77 ? -2.754 -1.268 -11.669 1.00 97.38 77 HIS A O 1
ATOM 613 N N . LYS A 1 78 ? -3.905 -1.879 -9.834 1.00 97.12 78 LYS A N 1
ATOM 614 C CA . LYS A 1 78 ? -5.213 -1.969 -10.502 1.00 97.12 78 LYS A CA 1
ATOM 615 C C . LYS A 1 78 ? -5.871 -0.620 -10.775 1.00 97.12 78 LYS A C 1
ATOM 617 O O . LYS A 1 78 ? -6.588 -0.494 -11.759 1.00 97.12 78 LYS A O 1
ATOM 622 N N . THR A 1 79 ? -5.695 0.353 -9.885 1.00 94.75 79 THR A N 1
ATOM 623 C CA . THR A 1 79 ? -6.518 1.570 -9.898 1.00 94.75 79 THR A CA 1
ATOM 624 C C . THR A 1 79 ? -5.665 2.812 -9.718 1.00 94.75 79 THR A C 1
ATOM 626 O O . THR A 1 79 ? -5.638 3.664 -10.598 1.00 94.75 79 THR A O 1
ATOM 629 N N . ILE A 1 80 ? -4.927 2.923 -8.610 1.00 96.75 80 ILE A N 1
ATOM 630 C CA . ILE A 1 80 ? -4.280 4.195 -8.255 1.00 96.75 80 ILE A CA 1
ATOM 631 C C . ILE A 1 80 ? -3.193 4.598 -9.254 1.00 96.75 80 ILE A C 1
ATOM 633 O O . ILE A 1 80 ? -3.103 5.774 -9.600 1.00 96.75 80 ILE A O 1
ATOM 637 N N . LYS A 1 81 ? -2.423 3.645 -9.787 1.00 93.75 81 LYS A N 1
ATOM 638 C CA . LYS A 1 81 ? -1.384 3.919 -10.787 1.00 93.75 81 LYS A CA 1
ATOM 639 C C . LYS A 1 81 ? -1.928 4.614 -12.043 1.00 93.75 81 LYS A C 1
ATOM 641 O O . LYS A 1 81 ? -1.240 5.463 -12.591 1.00 93.75 81 LYS A O 1
ATOM 646 N N . GLY A 1 82 ? -3.153 4.294 -12.468 1.00 94.38 82 GLY A N 1
ATOM 647 C CA . GLY A 1 82 ? -3.807 4.935 -13.619 1.00 94.38 82 GLY A CA 1
ATOM 648 C C . GLY A 1 82 ? -4.408 6.313 -13.318 1.00 94.38 82 GLY A C 1
ATOM 649 O O . GLY A 1 82 ? -4.883 6.982 -14.226 1.00 94.38 82 GLY A O 1
ATOM 650 N N . THR A 1 83 ? -4.396 6.741 -12.053 1.00 92.25 83 THR A N 1
ATOM 651 C CA . THR A 1 83 ? -4.929 8.042 -11.607 1.00 92.25 83 THR A CA 1
ATOM 652 C C . THR A 1 83 ? -3.834 9.055 -11.268 1.00 92.25 83 THR A C 1
ATOM 654 O O . THR A 1 83 ? -4.134 10.094 -10.671 1.00 92.25 83 THR A O 1
ATOM 657 N N . ALA A 1 84 ? -2.574 8.708 -11.548 1.00 81.19 84 ALA A N 1
ATOM 658 C CA . ALA A 1 84 ? -1.408 9.548 -11.292 1.00 81.19 84 ALA A CA 1
ATOM 659 C C . ALA A 1 84 ? -1.354 10.742 -12.248 1.00 81.19 84 ALA A C 1
ATOM 661 O O . ALA A 1 84 ? -1.775 10.587 -13.417 1.00 81.19 84 ALA A O 1
#

pLDDT: mean 94.2, std 6.87, range [53.0, 98.5]